Protein AF-A0A1X7SFM0-F1 (afdb_monomer_lite)

Sequence (127 aa):
MSLVAMGDGYEYNSKIKFWENVRGFKMSCMKDEVLLEPTVKLVDEYCLISTSDVIKKFDIATVKASDLDFKSSFTLTIKQNDTCYGLVGYFDIGFEVPSYRVYFSTSPQDTPTHWHQTIFFLNEPIQ

Organism: Amphimedon queenslandica (NCBI:txid400682)

Secondary structure (DSSP, 8-state):
-EEEEE--HHHHHHHTGGGG-BTTB--TTHHHHHHHS-EEEPPPGGGB-B--EE-----TTT--GGGGS--------B-S-S-EEEEEEE-EEEEEETTEEEEEE--TTS---TT-EEEEEEEEEE-

Foldseek 3Di:
DKKFFFQPPVVCCVQQVCCCQVPNDRNNVVNVVSLVDKDFDQDAPVRTFWDMWDFDDDDPVDDDPVPVPDDGDTDTGGDHPHKGFWMKDWDKDWDDDPPDIDIDILDSVGDHDPRHIIIRTDPDIHD

Structure (mmCIF, N/CA/C/O backbone):
data_AF-A0A1X7SFM0-F1
#
_entry.id   AF-A0A1X7SFM0-F1
#
loop_
_atom_site.group_PDB
_atom_site.id
_atom_site.type_symbol
_atom_site.label_atom_id
_atom_site.label_alt_id
_atom_site.label_comp_id
_atom_site.label_asym_id
_atom_site.label_entity_id
_atom_site.label_seq_id
_atom_site.pdbx_PDB_ins_code
_atom_site.Cartn_x
_atom_site.Cartn_y
_atom_site.Cartn_z
_atom_site.occupancy
_atom_site.B_iso_or_equiv
_atom_site.auth_seq_id
_atom_site.auth_comp_id
_atom_site.auth_asym_id
_atom_site.auth_atom_id
_atom_site.pdbx_PDB_model_num
ATOM 1 N N . MET A 1 1 ? 5.875 -2.525 -7.072 1.00 94.31 1 MET A N 1
ATOM 2 C CA . MET A 1 1 ? 4.718 -2.354 -6.171 1.00 94.31 1 MET A CA 1
ATOM 3 C C . MET A 1 1 ? 5.062 -2.958 -4.837 1.00 94.31 1 MET A C 1
ATOM 5 O O . MET A 1 1 ? 5.562 -4.082 -4.806 1.00 94.31 1 MET A O 1
ATOM 9 N N . SER A 1 2 ? 4.771 -2.218 -3.779 1.00 98.38 2 SER A N 1
ATOM 10 C CA . SER A 1 2 ? 5.174 -2.540 -2.417 1.00 98.38 2 SER A CA 1
ATOM 11 C C . SER A 1 2 ? 4.012 -2.282 -1.461 1.00 98.38 2 SER A C 1
ATOM 13 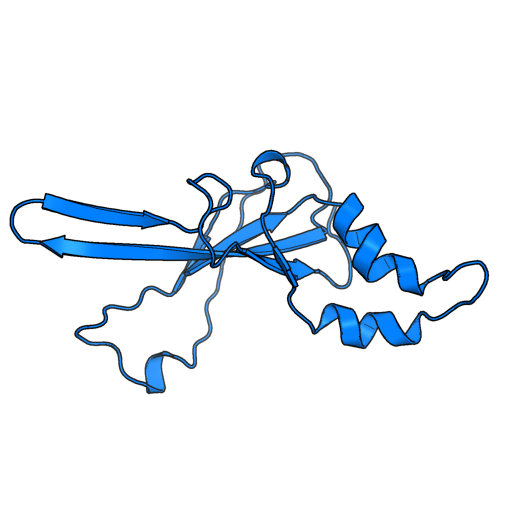O O . SER A 1 2 ? 3.182 -1.410 -1.726 1.00 98.38 2 SER A O 1
ATOM 15 N N . LEU A 1 3 ? 3.951 -3.051 -0.376 1.00 98.69 3 LEU A N 1
ATOM 16 C CA . LEU A 1 3 ? 2.989 -2.883 0.713 1.00 98.69 3 LEU A CA 1
ATOM 17 C C . LEU A 1 3 ? 3.719 -2.595 2.022 1.00 98.69 3 LEU A C 1
ATOM 19 O O 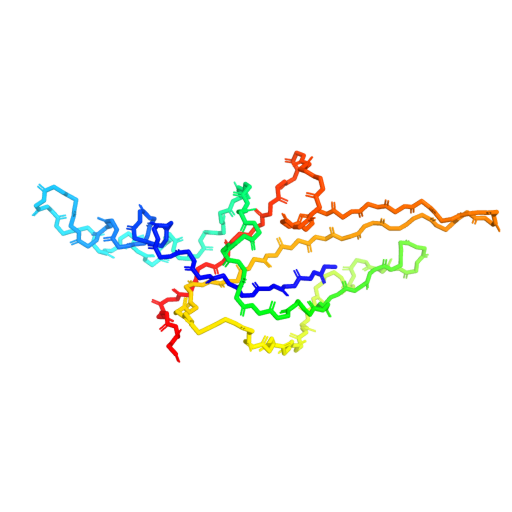. LEU A 1 3 ? 4.807 -3.118 2.249 1.00 98.69 3 LEU A O 1
ATOM 23 N N . VAL A 1 4 ? 3.098 -1.806 2.893 1.00 98.69 4 VAL A N 1
ATOM 24 C CA . VAL A 1 4 ? 3.545 -1.535 4.269 1.00 98.69 4 VAL A CA 1
ATOM 25 C C . VAL A 1 4 ? 2.326 -1.428 5.193 1.00 98.69 4 VAL A C 1
ATOM 27 O O . VAL A 1 4 ? 1.252 -1.038 4.742 1.00 98.69 4 VAL A O 1
ATOM 30 N N . ALA A 1 5 ? 2.454 -1.803 6.467 1.00 98.50 5 ALA A N 1
ATOM 31 C CA . ALA A 1 5 ? 1.364 -1.722 7.438 1.00 98.50 5 ALA A CA 1
ATOM 32 C C . ALA A 1 5 ? 1.239 -0.309 8.024 1.00 98.50 5 ALA A C 1
ATOM 34 O O . ALA A 1 5 ? 2.246 0.365 8.269 1.00 98.50 5 ALA A O 1
ATOM 35 N N . MET A 1 6 ? 0.001 0.109 8.289 1.00 98.06 6 MET A N 1
ATOM 36 C CA . MET A 1 6 ? -0.344 1.443 8.777 1.00 98.06 6 MET A CA 1
ATOM 37 C C . MET A 1 6 ? -1.077 1.387 10.123 1.00 98.06 6 MET A C 1
ATOM 39 O O . MET A 1 6 ? -2.033 0.627 10.289 1.00 98.06 6 MET A O 1
ATOM 43 N N . GLY A 1 7 ? -0.652 2.249 11.048 1.00 97.62 7 GLY A N 1
ATOM 44 C CA . GLY A 1 7 ? -1.201 2.433 12.395 1.00 97.62 7 GLY A CA 1
ATOM 45 C C . GLY A 1 7 ? -2.129 3.643 12.563 1.00 97.62 7 GLY A C 1
ATOM 46 O O . GLY A 1 7 ? -2.331 4.123 13.671 1.00 97.62 7 GLY A O 1
ATOM 47 N N . ASP A 1 8 ? -2.706 4.182 11.485 1.00 94.31 8 ASP A N 1
ATOM 48 C CA . ASP A 1 8 ? -3.527 5.400 11.553 1.00 94.31 8 ASP A CA 1
ATOM 49 C C . ASP A 1 8 ? -4.967 5.113 12.019 1.00 94.31 8 ASP A C 1
ATOM 51 O O . ASP A 1 8 ? -5.904 4.937 11.230 1.00 94.31 8 ASP A O 1
ATOM 55 N N . GLY A 1 9 ? -5.147 5.081 13.341 1.00 95.88 9 GLY A N 1
ATOM 56 C CA . GLY A 1 9 ? -6.460 4.916 13.961 1.00 95.88 9 GLY A CA 1
ATOM 57 C C . GLY A 1 9 ? -7.395 6.110 13.755 1.00 95.88 9 GLY A C 1
ATOM 58 O O . GLY A 1 9 ? -8.616 5.939 13.785 1.00 95.88 9 GLY A O 1
ATOM 59 N N . TYR A 1 10 ? -6.864 7.315 13.527 1.00 95.81 10 TYR A N 1
ATOM 60 C CA . TYR A 1 10 ? -7.688 8.491 13.250 1.00 95.81 10 TYR A CA 1
ATOM 61 C C . TYR A 1 10 ? -8.387 8.342 11.899 1.00 95.81 10 TYR A C 1
ATOM 63 O O . TYR A 1 10 ? -9.615 8.467 11.824 1.00 95.81 10 TYR A O 1
ATOM 71 N N . GLU A 1 11 ? -7.632 7.996 10.855 1.00 95.06 11 GLU A N 1
ATOM 72 C CA . GLU A 1 11 ? -8.188 7.781 9.522 1.00 95.06 11 GLU A CA 1
ATOM 73 C C . GLU A 1 11 ? -9.210 6.638 9.543 1.00 95.06 11 GLU A C 1
ATOM 75 O O . GLU A 1 11 ? -10.340 6.824 9.083 1.00 95.06 11 GLU A O 1
ATOM 80 N N . TYR A 1 12 ? -8.871 5.504 10.170 1.00 96.50 12 TYR A N 1
ATOM 81 C CA . TYR A 1 12 ? -9.792 4.373 10.314 1.00 96.50 12 TYR A CA 1
ATOM 82 C C . TYR A 1 12 ? -11.101 4.776 11.002 1.00 96.50 12 TYR A C 1
ATOM 84 O O . TYR A 1 12 ? -12.191 4.433 10.542 1.00 96.50 12 TYR A O 1
ATOM 92 N N . ASN A 1 13 ? -11.030 5.546 12.088 1.00 96.12 13 ASN A N 1
ATOM 93 C CA . ASN A 1 13 ? -12.229 5.992 12.790 1.00 96.12 13 ASN A CA 1
ATOM 94 C C . ASN A 1 13 ? -13.069 6.953 11.936 1.00 96.12 13 ASN A C 1
ATOM 96 O O . ASN A 1 13 ? -14.295 6.863 11.946 1.00 96.12 13 ASN A O 1
ATOM 100 N N . SER A 1 14 ? -12.425 7.840 11.175 1.00 94.81 14 SER A N 1
ATOM 101 C CA . SER A 1 14 ? -13.107 8.825 10.327 1.00 94.81 14 SER A CA 1
ATOM 102 C C . SER A 1 14 ? -13.768 8.223 9.080 1.00 94.81 14 SER A C 1
ATOM 104 O O . SER A 1 14 ? -14.771 8.755 8.608 1.00 94.81 14 SER A O 1
ATOM 106 N N . LYS A 1 15 ? -13.228 7.116 8.553 1.00 94.06 15 LYS A N 1
ATOM 107 C CA . LYS A 1 15 ? -13.706 6.465 7.323 1.00 94.06 15 LYS A CA 1
ATOM 108 C C . LYS A 1 15 ? -14.579 5.250 7.593 1.00 94.06 15 LYS A C 1
ATOM 110 O O . LYS A 1 15 ? -15.619 5.094 6.961 1.00 94.06 15 LYS A O 1
ATOM 115 N N . ILE A 1 16 ? -14.164 4.410 8.539 1.00 95.25 16 ILE A N 1
ATOM 116 C CA . ILE A 1 16 ? -14.781 3.111 8.805 1.00 95.25 16 ILE A CA 1
ATOM 117 C C . ILE A 1 16 ? -15.748 3.211 9.986 1.00 95.25 16 ILE A C 1
ATOM 119 O O . ILE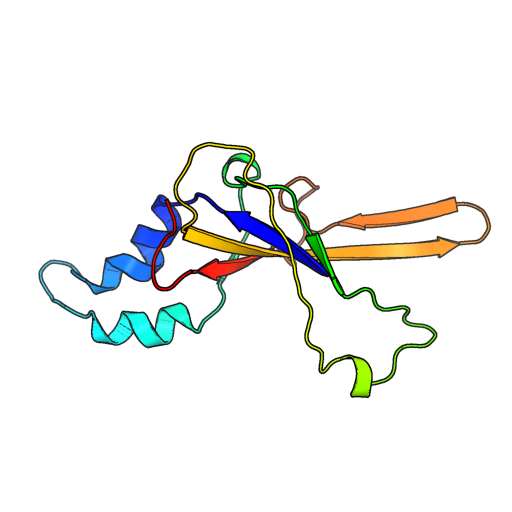 A 1 16 ? -16.947 2.987 9.815 1.00 95.25 16 ILE A O 1
ATOM 123 N N . LYS A 1 17 ? -15.273 3.602 11.181 1.00 95.44 17 LYS A N 1
ATOM 124 C CA . LYS A 1 17 ? -16.144 3.653 12.378 1.00 95.44 17 LYS A CA 1
ATOM 125 C C . LYS A 1 17 ? -17.173 4.779 12.353 1.00 95.44 17 LYS A C 1
ATOM 127 O O . LYS A 1 17 ? -18.176 4.694 13.053 1.00 95.44 17 LYS A O 1
ATOM 132 N N . PHE A 1 18 ? -16.967 5.808 11.535 1.00 96.06 18 PHE A N 1
ATOM 133 C CA . PHE A 1 18 ? -17.916 6.909 11.364 1.00 96.06 18 PHE A CA 1
ATOM 134 C C . PHE A 1 18 ? -19.351 6.417 11.112 1.00 96.06 18 PHE A C 1
ATOM 136 O O . PHE A 1 18 ? -20.304 6.944 11.686 1.00 96.06 18 PHE A O 1
ATOM 143 N N . TRP A 1 19 ? -19.505 5.351 10.325 1.00 96.69 19 TRP A N 1
ATOM 144 C CA . TRP A 1 19 ? -20.804 4.785 9.963 1.00 96.69 19 TRP A CA 1
ATOM 145 C C . TRP A 1 19 ? -21.507 4.035 11.101 1.00 96.69 19 TRP A C 1
ATOM 147 O O . TRP A 1 19 ? -22.715 3.803 11.033 1.00 96.69 19 TRP A O 1
ATOM 157 N N . GLU A 1 20 ? -20.803 3.689 12.180 1.00 95.69 20 GLU A N 1
ATOM 158 C CA . GLU A 1 20 ? -21.416 3.071 13.362 1.00 95.69 20 GLU A CA 1
ATOM 159 C C . GLU A 1 20 ? -22.361 4.045 14.075 1.00 95.69 20 GLU A C 1
ATOM 161 O O . GLU A 1 20 ? -23.379 3.623 14.633 1.00 95.69 20 GLU A O 1
ATOM 166 N N . ASN A 1 21 ? -22.056 5.346 14.024 1.00 95.94 21 ASN A N 1
ATOM 167 C CA . ASN A 1 21 ? -22.859 6.390 14.642 1.00 95.94 21 ASN A CA 1
ATOM 168 C C . ASN A 1 21 ? -22.683 7.743 13.932 1.00 95.94 21 ASN A C 1
ATOM 170 O O . ASN A 1 21 ? -21.844 8.571 14.294 1.00 95.94 21 ASN A O 1
ATOM 174 N N . VAL A 1 22 ? -23.560 8.009 12.970 1.00 96.75 22 VAL A N 1
ATOM 175 C CA . VAL A 1 22 ? -23.640 9.288 12.270 1.00 96.75 22 VAL A CA 1
ATOM 176 C C . VAL A 1 22 ? -24.595 10.197 13.038 1.00 96.75 22 VAL A C 1
ATOM 178 O O . VAL A 1 22 ? -25.795 10.216 12.782 1.00 96.75 22 VAL A O 1
ATOM 181 N N . ARG A 1 23 ? -24.076 10.954 14.012 1.00 93.25 23 ARG A N 1
ATOM 182 C CA . ARG A 1 23 ? -24.852 11.943 14.801 1.00 93.25 23 ARG A CA 1
ATOM 183 C C . ARG A 1 23 ? -26.102 11.363 15.494 1.00 93.25 23 ARG A C 1
ATOM 185 O O . ARG A 1 23 ? -27.135 12.021 15.566 1.00 93.25 23 ARG A O 1
ATOM 192 N N . GLY A 1 24 ? -26.013 10.139 16.001 1.00 96.19 24 GLY A N 1
ATOM 193 C CA . GLY A 1 24 ? -27.100 9.401 16.653 1.00 96.19 24 GLY A CA 1
ATOM 194 C C . GLY A 1 24 ? -27.768 8.352 15.759 1.00 96.19 24 GLY A C 1
ATOM 195 O O . GLY A 1 24 ? -28.526 7.527 16.265 1.00 96.19 24 GLY A O 1
ATOM 196 N N . PHE A 1 25 ? -27.473 8.339 14.456 1.00 96.94 25 PHE A N 1
ATOM 197 C CA . PHE A 1 25 ? -28.030 7.377 13.508 1.00 96.94 25 PHE A CA 1
ATOM 198 C C . PHE A 1 25 ? -27.039 6.249 13.217 1.00 96.94 25 PHE A C 1
ATOM 200 O O . PHE A 1 25 ? -25.922 6.485 12.759 1.00 96.94 25 PHE A O 1
ATOM 207 N N . LYS A 1 26 ? -27.460 5.002 13.445 1.00 97.31 26 LYS A N 1
ATOM 208 C CA . LYS A 1 26 ? -26.670 3.816 13.099 1.00 97.31 26 LYS A CA 1
ATOM 209 C C . LYS A 1 26 ? -26.767 3.556 11.593 1.00 97.31 26 LYS A C 1
ATOM 211 O O . LYS A 1 26 ? -27.821 3.150 11.114 1.00 97.31 26 LYS A O 1
ATOM 216 N N . MET A 1 27 ? -25.669 3.754 10.867 1.00 97.31 27 MET A N 1
ATOM 217 C CA . MET A 1 27 ? -25.559 3.540 9.415 1.00 97.31 27 MET A CA 1
ATOM 218 C C . MET A 1 27 ? -24.536 2.444 9.083 1.00 97.31 27 MET A C 1
ATOM 220 O O . MET A 1 27 ? -23.882 2.478 8.047 1.00 97.31 27 MET A O 1
ATOM 224 N N . SER A 1 28 ? -24.383 1.456 9.970 1.00 95.00 28 SER A N 1
ATOM 225 C CA . SER A 1 28 ? -23.311 0.456 9.894 1.00 95.00 28 SER A CA 1
ATOM 226 C C . SER A 1 28 ? -23.325 -0.390 8.617 1.00 95.00 28 SER A C 1
ATOM 228 O O . SER A 1 28 ? -22.298 -0.957 8.274 1.00 95.00 28 SER A O 1
ATOM 230 N N . CYS A 1 29 ? -24.450 -0.453 7.896 1.00 94.88 29 CYS A N 1
ATOM 231 C CA . CYS A 1 29 ? -24.530 -1.099 6.583 1.00 94.88 29 CYS A CA 1
ATOM 232 C C . CYS A 1 29 ? -23.618 -0.459 5.522 1.00 94.88 29 CYS A C 1
ATOM 234 O O . CYS A 1 29 ? -23.275 -1.121 4.554 1.00 94.88 29 CYS A O 1
ATOM 236 N N . MET A 1 30 ? -23.199 0.796 5.704 1.00 95.38 30 MET A N 1
ATOM 237 C CA . MET A 1 30 ? -22.270 1.470 4.791 1.00 95.38 30 MET A CA 1
ATOM 238 C C . MET A 1 30 ? -20.821 0.993 4.958 1.00 95.38 30 MET A C 1
ATOM 240 O O . MET A 1 30 ? -20.003 1.205 4.069 1.00 95.38 30 MET A O 1
ATOM 244 N N . LYS A 1 31 ? -20.485 0.367 6.096 1.00 93.69 31 LYS A N 1
ATOM 245 C CA . LYS A 1 31 ? -19.110 -0.030 6.426 1.00 93.69 31 LYS A CA 1
ATOM 246 C C . LY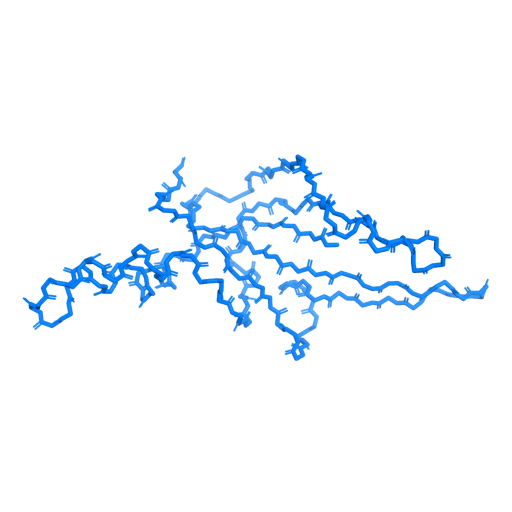S A 1 31 ? -18.554 -1.042 5.422 1.00 93.69 31 LYS A C 1
ATOM 248 O O . LYS A 1 31 ? -17.401 -0.911 5.026 1.00 93.69 31 LYS A O 1
ATOM 253 N N . ASP A 1 32 ? -19.371 -2.013 5.019 1.00 92.19 32 ASP A N 1
ATOM 254 C CA . ASP A 1 32 ? -18.939 -3.107 4.147 1.00 92.19 32 ASP A CA 1
ATOM 255 C C . ASP A 1 32 ? -18.537 -2.589 2.760 1.00 92.19 32 ASP A C 1
ATOM 257 O O . ASP A 1 32 ? -17.477 -2.950 2.260 1.00 92.19 32 ASP A O 1
ATOM 261 N N . GLU A 1 33 ? -19.316 -1.667 2.189 1.00 93.19 33 GLU A N 1
ATOM 262 C CA . GLU A 1 33 ? -18.993 -1.028 0.905 1.00 93.19 33 GLU A CA 1
ATOM 263 C C . GLU A 1 33 ? -17.741 -0.145 1.015 1.00 93.19 33 GLU A C 1
ATOM 265 O O . GLU A 1 33 ? -16.835 -0.232 0.191 1.00 93.19 33 GLU A O 1
ATOM 270 N N . VAL A 1 34 ? -17.630 0.657 2.081 1.00 93.69 34 VAL A N 1
ATOM 271 C CA . VAL A 1 34 ? -16.480 1.560 2.274 1.00 93.69 34 VAL A CA 1
ATOM 272 C C . VAL A 1 34 ? -15.175 0.794 2.516 1.00 93.69 34 VAL A C 1
ATOM 274 O O . VAL A 1 34 ? -14.114 1.258 2.112 1.00 93.69 34 VAL A O 1
ATOM 277 N N . LEU A 1 35 ? -15.224 -0.383 3.147 1.00 94.12 35 LEU A N 1
ATOM 278 C CA . LEU A 1 35 ? -14.046 -1.240 3.329 1.00 94.12 35 LEU A CA 1
ATOM 279 C C . LEU A 1 35 ? -13.499 -1.793 2.007 1.00 94.12 35 LEU A C 1
ATOM 281 O O . LEU A 1 35 ? -12.299 -2.052 1.909 1.00 94.12 35 LEU A O 1
ATOM 285 N N . LEU A 1 36 ? -14.360 -1.989 1.007 1.00 93.56 36 LEU A N 1
ATOM 286 C CA . LEU A 1 36 ? -13.961 -2.479 -0.314 1.00 93.56 36 LEU A CA 1
ATOM 287 C C . LEU A 1 36 ? -13.334 -1.380 -1.179 1.00 93.56 36 LEU A C 1
ATOM 289 O O . LEU A 1 36 ? -12.620 -1.691 -2.134 1.00 93.56 36 LEU A O 1
ATOM 293 N N . GLU A 1 37 ? -13.573 -0.111 -0.847 1.00 94.94 37 GLU A N 1
ATOM 294 C CA . GLU A 1 37 ? -13.054 1.038 -1.581 1.00 94.94 37 GLU A CA 1
ATOM 295 C C . GLU A 1 37 ? -11.675 1.480 -1.051 1.00 94.94 37 GLU A C 1
ATOM 297 O O . GLU A 1 37 ? -11.562 2.042 0.044 1.00 94.94 37 GLU A O 1
ATOM 302 N N . PRO A 1 38 ? -10.589 1.289 -1.822 1.00 96.31 38 PRO A N 1
ATOM 303 C CA . PRO A 1 38 ? -9.283 1.787 -1.425 1.00 96.31 38 PRO A CA 1
ATOM 304 C C . PRO A 1 38 ? -9.226 3.320 -1.480 1.00 96.31 38 PRO A C 1
ATOM 306 O O . PRO A 1 38 ? -9.706 3.952 -2.421 1.00 96.31 38 PRO A O 1
ATOM 309 N N . THR A 1 39 ? -8.585 3.938 -0.487 1.00 96.75 39 THR A N 1
ATOM 310 C CA . THR A 1 39 ? -8.477 5.404 -0.385 1.00 96.75 39 THR A CA 1
ATOM 311 C C . THR A 1 39 ? -7.139 5.901 -0.925 1.00 96.75 39 THR A C 1
ATOM 313 O O . THR A 1 39 ? -6.092 5.452 -0.472 1.00 96.75 39 THR A O 1
ATOM 316 N N . VAL A 1 40 ? -7.150 6.877 -1.840 1.00 97.94 40 VAL A N 1
ATOM 317 C CA . VAL A 1 40 ? -5.925 7.515 -2.357 1.00 97.94 40 VAL A CA 1
ATOM 318 C C . VAL A 1 40 ? -5.667 8.839 -1.636 1.00 97.94 40 VAL A C 1
ATOM 320 O O . VAL A 1 40 ? -6.418 9.801 -1.807 1.00 97.94 40 VAL A O 1
ATOM 323 N N . LYS A 1 41 ? -4.604 8.910 -0.829 1.00 97.00 41 LYS A N 1
ATOM 324 C CA . LYS A 1 41 ? -4.198 10.124 -0.092 1.00 97.00 41 LYS A CA 1
ATOM 325 C C . LYS A 1 41 ? -2.718 10.092 0.263 1.00 97.00 41 LYS A C 1
ATOM 327 O O . LYS A 1 41 ? -2.100 9.030 0.239 1.00 97.00 41 LYS A O 1
ATOM 332 N N . LEU A 1 42 ? -2.165 11.257 0.601 1.00 97.94 42 LEU A N 1
ATOM 333 C CA . LEU A 1 42 ? -0.858 11.319 1.247 1.00 97.94 42 LEU A CA 1
ATOM 334 C C . LEU A 1 42 ? -0.952 10.646 2.615 1.00 97.94 42 LEU A C 1
ATOM 336 O O . LEU A 1 42 ? -1.823 10.985 3.422 1.00 97.94 42 LEU A O 1
ATOM 340 N N . VAL A 1 43 ? -0.068 9.685 2.840 1.00 98.12 43 VAL A N 1
ATOM 341 C CA . VAL A 1 43 ? 0.117 9.006 4.118 1.00 98.12 43 VAL A CA 1
ATOM 342 C C . VAL A 1 43 ? 1.329 9.621 4.802 1.00 98.12 43 VAL A C 1
ATOM 344 O O . VAL A 1 43 ? 2.362 9.816 4.167 1.00 98.12 43 VAL A O 1
ATOM 347 N N . ASP A 1 44 ? 1.193 9.938 6.084 1.00 97.44 44 ASP A N 1
ATOM 348 C CA . ASP A 1 44 ? 2.316 10.386 6.902 1.00 97.44 44 ASP A CA 1
ATOM 349 C C . ASP A 1 44 ? 3.253 9.196 7.174 1.00 97.44 44 ASP A C 1
ATOM 351 O O . ASP A 1 44 ? 2.799 8.112 7.554 1.00 97.44 44 ASP A O 1
ATOM 355 N N . GLU A 1 45 ? 4.560 9.377 6.982 1.00 97.06 45 GLU A N 1
ATOM 356 C CA . GLU A 1 45 ? 5.556 8.341 7.259 1.00 97.06 45 GLU A CA 1
ATOM 357 C C . GLU A 1 45 ? 5.528 7.861 8.718 1.00 97.06 45 GLU A C 1
ATOM 359 O O . GLU A 1 45 ? 5.825 6.693 8.983 1.00 97.06 45 GLU A O 1
ATOM 364 N N . TYR A 1 46 ? 5.105 8.714 9.658 1.00 96.62 46 TYR A N 1
ATOM 365 C CA . TYR A 1 46 ? 4.978 8.353 11.071 1.00 96.62 46 TYR A CA 1
ATOM 366 C C . TYR A 1 46 ? 3.833 7.374 11.342 1.00 96.62 46 TYR A C 1
ATOM 368 O O . TYR A 1 46 ? 3.845 6.694 12.367 1.00 96.62 46 TYR A O 1
ATOM 376 N N . CYS A 1 47 ? 2.876 7.240 10.421 1.00 97.00 47 CYS A N 1
ATOM 377 C CA . CYS A 1 47 ? 1.806 6.251 10.519 1.00 97.00 47 CYS A CA 1
ATOM 378 C C . CYS A 1 47 ? 2.249 4.842 10.092 1.00 97.00 47 CYS A C 1
ATOM 380 O O . CYS A 1 47 ? 1.458 3.904 10.198 1.00 97.00 47 CYS A O 1
ATOM 382 N N . LEU A 1 48 ? 3.473 4.662 9.581 1.00 98.12 48 LEU A N 1
ATOM 383 C CA . LEU A 1 48 ? 3.965 3.364 9.117 1.00 98.12 48 LEU A CA 1
ATOM 384 C C . LEU A 1 48 ? 4.559 2.542 10.259 1.00 98.12 48 LEU A C 1
ATOM 386 O O . LEU A 1 48 ? 5.546 2.929 10.886 1.00 98.12 48 LEU A O 1
ATOM 390 N N . ILE A 1 49 ? 4.014 1.349 10.485 1.00 98.31 49 ILE A N 1
ATOM 391 C CA . ILE A 1 49 ? 4.349 0.540 11.667 1.00 98.31 49 ILE A CA 1
ATOM 392 C C . ILE A 1 49 ? 5.185 -0.702 11.349 1.00 98.31 49 ILE A C 1
ATOM 394 O O . ILE A 1 49 ? 5.575 -1.416 12.270 1.00 98.31 49 ILE A O 1
ATOM 398 N N . SER A 1 50 ? 5.501 -0.976 10.078 1.00 98.50 50 SER A N 1
ATOM 399 C CA . SER A 1 50 ? 6.238 -2.181 9.661 1.00 98.50 50 SER A CA 1
ATOM 400 C C . SER A 1 50 ? 7.383 -1.916 8.676 1.00 98.50 50 SER A C 1
ATOM 402 O O . SER A 1 50 ? 7.591 -0.804 8.193 1.00 98.50 50 SER A O 1
ATOM 404 N N . THR A 1 51 ? 8.154 -2.958 8.346 1.00 98.06 51 THR A N 1
ATOM 405 C CA . THR A 1 51 ? 8.893 -3.013 7.071 1.00 98.06 51 THR A CA 1
ATOM 406 C C . THR A 1 51 ? 7.920 -2.994 5.893 1.00 98.06 51 THR A C 1
ATOM 408 O O . THR A 1 51 ? 6.778 -3.434 6.037 1.00 98.06 51 THR A O 1
ATOM 411 N N . SER A 1 52 ? 8.378 -2.540 4.727 1.00 98.19 52 SER A N 1
ATOM 412 C CA . SER A 1 52 ? 7.679 -2.784 3.469 1.00 98.19 52 SER A CA 1
ATOM 413 C C . SER A 1 52 ? 8.111 -4.110 2.840 1.00 98.19 52 SER A C 1
ATOM 415 O O . SER A 1 52 ? 9.199 -4.614 3.127 1.00 98.19 52 SER A O 1
ATOM 417 N N . ASP A 1 53 ? 7.257 -4.661 1.981 1.00 98.62 53 ASP A N 1
ATOM 418 C CA . ASP A 1 53 ? 7.560 -5.838 1.168 1.00 98.62 53 ASP A CA 1
ATOM 419 C C . ASP A 1 53 ? 7.116 -5.632 -0.285 1.00 98.62 53 ASP A C 1
ATOM 421 O O . ASP A 1 53 ? 6.099 -4.987 -0.559 1.00 98.62 53 ASP A O 1
ATOM 425 N N . VAL A 1 54 ? 7.895 -6.160 -1.229 1.00 98.38 54 VAL A N 1
ATOM 426 C CA . VAL A 1 54 ? 7.675 -5.969 -2.666 1.00 98.38 54 VAL A CA 1
ATOM 427 C C . VAL A 1 54 ? 6.801 -7.094 -3.199 1.00 98.38 54 VAL A C 1
ATOM 429 O O . VAL A 1 54 ? 7.255 -8.221 -3.367 1.00 98.38 54 VAL A O 1
ATOM 432 N N . ILE A 1 55 ? 5.565 -6.765 -3.564 1.00 98.25 55 ILE A N 1
ATOM 433 C CA . ILE A 1 55 ? 4.586 -7.749 -4.047 1.00 98.25 55 ILE A CA 1
ATOM 434 C C . ILE A 1 55 ? 4.660 -8.003 -5.551 1.00 98.25 55 ILE A C 1
ATOM 436 O O . ILE A 1 55 ? 4.184 -9.023 -6.043 1.00 98.25 55 ILE A O 1
ATOM 440 N N . LYS A 1 56 ? 5.224 -7.066 -6.320 1.00 97.69 56 LYS A N 1
ATOM 441 C CA . LYS A 1 56 ? 5.367 -7.231 -7.769 1.00 97.69 56 LYS A CA 1
ATOM 442 C C . LYS A 1 56 ? 6.413 -6.292 -8.344 1.00 97.69 56 LYS A C 1
ATOM 444 O O . LYS A 1 56 ? 6.427 -5.094 -8.041 1.00 97.69 56 LYS A O 1
ATOM 449 N N . LYS A 1 57 ? 7.248 -6.840 -9.224 1.00 96.75 57 LYS A N 1
ATOM 450 C CA . LYS A 1 57 ? 8.159 -6.100 -10.100 1.00 96.75 57 LYS A CA 1
ATOM 451 C C . LYS A 1 57 ? 7.761 -6.378 -11.543 1.00 96.75 57 LYS A C 1
ATOM 453 O O . LYS A 1 57 ? 7.477 -7.525 -11.884 1.00 96.75 57 LYS A O 1
ATOM 458 N N . PHE A 1 58 ? 7.740 -5.333 -12.356 1.00 96.25 58 PHE A N 1
ATOM 459 C CA . PHE A 1 58 ? 7.468 -5.428 -13.781 1.00 96.25 58 PHE A CA 1
ATOM 460 C C . PHE A 1 58 ? 8.669 -4.887 -14.538 1.00 96.25 58 PHE A C 1
ATOM 462 O O . PHE A 1 58 ? 9.063 -3.742 -14.329 1.00 96.25 58 PHE A O 1
ATOM 469 N N . ASP A 1 59 ? 9.231 -5.716 -15.407 1.00 95.12 59 ASP A N 1
ATOM 470 C CA . ASP A 1 59 ? 10.143 -5.256 -16.442 1.00 95.12 59 ASP A CA 1
ATOM 471 C C . ASP A 1 59 ? 9.308 -4.924 -17.681 1.00 95.12 59 ASP A C 1
ATOM 473 O O . ASP A 1 59 ? 8.725 -5.808 -18.309 1.00 95.12 59 ASP A O 1
ATOM 477 N N . ILE A 1 60 ? 9.226 -3.635 -18.010 1.00 94.25 60 ILE A N 1
ATOM 478 C CA . ILE A 1 60 ? 8.389 -3.132 -19.104 1.00 94.25 60 ILE A CA 1
ATOM 479 C C . ILE A 1 60 ? 8.825 -3.714 -20.460 1.00 94.25 60 ILE A C 1
ATOM 481 O O . ILE A 1 60 ? 7.994 -3.835 -21.357 1.00 94.25 60 ILE A O 1
ATOM 485 N N . ALA A 1 61 ? 10.089 -4.124 -20.616 1.00 93.81 61 ALA A N 1
ATOM 486 C CA . ALA A 1 61 ? 10.575 -4.710 -21.864 1.00 93.81 61 ALA A CA 1
ATOM 487 C C . ALA A 1 61 ? 10.051 -6.135 -22.109 1.00 93.81 61 ALA A C 1
ATOM 489 O O . ALA A 1 61 ? 10.006 -6.583 -23.255 1.00 93.81 61 ALA A O 1
ATOM 490 N N . THR A 1 62 ? 9.673 -6.857 -21.050 1.00 96.25 62 THR A N 1
ATOM 491 C CA . THR A 1 62 ? 9.362 -8.294 -21.122 1.00 96.25 62 THR A CA 1
ATOM 492 C C . THR A 1 62 ? 7.977 -8.666 -20.593 1.00 96.25 62 THR A C 1
ATOM 494 O O . THR A 1 62 ? 7.477 -9.746 -20.920 1.00 96.25 62 THR A O 1
ATOM 497 N N . VAL A 1 63 ? 7.338 -7.787 -19.814 1.00 97.50 63 VAL A N 1
ATOM 498 C CA . VAL A 1 63 ? 6.019 -8.017 -19.213 1.00 97.50 63 VAL A CA 1
ATOM 499 C C . VAL A 1 63 ? 4.933 -8.205 -20.272 1.00 97.50 63 VAL A C 1
ATOM 501 O O . VAL A 1 63 ? 4.853 -7.483 -21.267 1.00 97.50 63 VAL A O 1
ATOM 504 N N . LYS A 1 64 ? 4.045 -9.167 -20.031 1.00 97.81 64 LYS A N 1
ATOM 505 C CA . LYS A 1 64 ? 2.852 -9.421 -20.841 1.00 97.81 64 LYS A CA 1
ATOM 506 C C . LYS A 1 64 ? 1.601 -8.977 -20.098 1.00 97.81 64 LYS A C 1
ATOM 508 O O . LYS A 1 64 ? 1.567 -8.944 -18.872 1.00 97.81 64 LYS A O 1
ATOM 513 N N . ALA A 1 65 ? 0.523 -8.733 -20.841 1.00 97.12 65 ALA A N 1
ATOM 514 C CA . ALA A 1 65 ? -0.780 -8.418 -20.250 1.00 97.12 65 ALA A CA 1
ATOM 515 C C . ALA A 1 65 ? -1.260 -9.506 -19.268 1.00 97.12 65 ALA A C 1
ATOM 517 O O . ALA A 1 65 ? -1.845 -9.187 -18.239 1.00 97.12 65 ALA A O 1
ATOM 518 N N . SER A 1 66 ? -0.947 -10.778 -19.542 1.00 96.94 66 SER A N 1
ATOM 519 C CA . SER A 1 66 ? -1.253 -11.899 -18.645 1.00 96.94 66 SER A CA 1
ATOM 520 C C . SER A 1 66 ? -0.529 -11.831 -17.301 1.00 96.94 66 SER A C 1
ATOM 522 O O . SER A 1 66 ? -1.000 -12.420 -16.339 1.00 96.94 66 SER A O 1
ATOM 524 N N . ASP A 1 67 ? 0.602 -11.126 -17.215 1.00 96.50 67 ASP A N 1
ATOM 525 C CA . ASP A 1 67 ? 1.397 -11.037 -15.985 1.00 96.50 67 ASP A CA 1
ATOM 526 C C . ASP A 1 67 ? 0.854 -9.980 -15.009 1.00 96.50 67 ASP A C 1
ATOM 528 O O . ASP A 1 67 ? 1.325 -9.907 -13.864 1.00 96.50 67 ASP A O 1
ATOM 532 N N . LEU A 1 68 ? -0.093 -9.150 -15.477 1.00 96.56 68 LEU A N 1
ATOM 533 C CA . LEU A 1 68 ? -0.765 -8.092 -14.717 1.00 96.56 68 LEU A CA 1
ATOM 534 C C . LEU A 1 68 ? -1.883 -8.636 -13.816 1.00 96.56 68 LEU A C 1
ATOM 536 O O . LEU A 1 68 ? -2.224 -7.983 -12.834 1.00 96.56 68 LEU A O 1
ATOM 540 N N . ASP A 1 69 ? -2.412 -9.825 -14.116 1.00 97.44 69 ASP A N 1
ATOM 541 C CA . ASP A 1 69 ? -3.257 -10.595 -13.202 1.00 97.44 69 ASP A CA 1
ATOM 542 C C . ASP A 1 69 ? -2.355 -11.532 -12.390 1.00 97.44 69 ASP A C 1
ATOM 544 O O . ASP A 1 69 ? -1.784 -12.494 -12.910 1.00 97.44 69 ASP A O 1
ATOM 548 N N . PHE A 1 70 ? -2.130 -11.199 -11.121 1.00 97.25 70 PHE A N 1
ATOM 549 C CA . PHE A 1 70 ? -1.156 -11.900 -10.295 1.00 97.25 70 PHE A CA 1
ATOM 550 C C . PHE A 1 70 ? -1.628 -12.088 -8.859 1.00 97.25 70 PHE A C 1
ATOM 552 O O . PHE A 1 70 ? -2.478 -11.375 -8.332 1.00 97.25 70 PHE A O 1
ATOM 559 N N . LYS A 1 71 ? -0.982 -13.048 -8.198 1.00 97.75 71 LYS A N 1
ATOM 560 C CA . LYS A 1 71 ? -1.041 -13.248 -6.753 1.00 97.75 71 LYS A CA 1
ATOM 561 C C . LYS A 1 71 ? 0.377 -13.188 -6.208 1.00 97.75 71 LYS A C 1
ATOM 563 O O . LYS A 1 71 ? 1.303 -13.674 -6.855 1.00 97.75 71 LYS A O 1
ATOM 568 N N . SER A 1 72 ? 0.537 -12.607 -5.027 1.00 97.75 72 SER A N 1
ATOM 569 C CA . SER A 1 72 ? 1.810 -12.590 -4.313 1.00 97.75 72 SER A CA 1
ATOM 570 C C . SER A 1 72 ? 1.573 -12.841 -2.838 1.00 97.75 72 SER A C 1
ATOM 572 O O . SER A 1 72 ? 0.639 -12.296 -2.252 1.00 97.75 72 SER A O 1
ATOM 574 N N . SER A 1 73 ? 2.445 -13.638 -2.237 1.00 97.88 73 SER A N 1
ATOM 575 C CA . SER A 1 73 ? 2.626 -13.631 -0.789 1.00 97.88 73 SER A CA 1
ATOM 576 C C . SER A 1 73 ? 3.437 -12.397 -0.397 1.00 97.88 73 SER A C 1
ATOM 578 O O . SER A 1 73 ? 4.203 -11.878 -1.210 1.00 97.88 73 SER A O 1
ATOM 580 N N . PHE A 1 74 ? 3.258 -11.930 0.833 1.00 98.19 74 PHE A N 1
ATOM 581 C CA . PHE A 1 74 ? 4.037 -10.839 1.407 1.00 98.19 74 PHE A CA 1
ATOM 582 C C . PHE A 1 74 ? 4.192 -11.048 2.915 1.00 98.19 74 PHE A C 1
ATOM 584 O O . PHE A 1 74 ? 3.349 -11.693 3.541 1.00 98.19 74 PHE A O 1
ATOM 591 N N . THR A 1 75 ? 5.269 -10.518 3.491 1.00 98.06 75 THR A N 1
ATOM 592 C CA . THR A 1 75 ? 5.561 -10.560 4.929 1.00 98.06 75 THR A CA 1
ATOM 593 C C . THR A 1 75 ? 5.942 -9.171 5.420 1.00 98.06 75 THR A C 1
ATOM 595 O O . THR A 1 75 ? 6.913 -8.586 4.949 1.00 98.06 75 THR A O 1
ATOM 598 N N . LEU A 1 76 ? 5.213 -8.654 6.408 1.00 98.19 76 LEU A N 1
ATOM 599 C CA . LEU A 1 76 ? 5.489 -7.354 7.017 1.00 98.19 76 LEU A CA 1
ATOM 600 C C . LEU A 1 76 ? 5.954 -7.554 8.459 1.00 98.19 76 LEU A C 1
ATOM 602 O O . LEU A 1 76 ? 5.224 -8.105 9.280 1.00 98.19 76 LEU A O 1
ATOM 606 N N . THR A 1 77 ? 7.159 -7.090 8.779 1.00 98.00 77 THR A N 1
ATOM 607 C CA . THR A 1 77 ? 7.702 -7.155 10.139 1.00 98.00 77 THR A CA 1
ATOM 608 C C . THR A 1 77 ? 7.344 -5.879 10.883 1.00 98.00 77 THR A C 1
ATOM 610 O O . THR A 1 77 ? 7.791 -4.799 10.493 1.00 98.00 77 THR A O 1
ATOM 613 N N . ILE A 1 78 ? 6.557 -5.995 11.953 1.00 97.69 78 ILE A N 1
ATOM 614 C CA . ILE A 1 78 ? 6.168 -4.863 12.801 1.00 97.69 78 ILE A CA 1
ATOM 615 C C . ILE A 1 78 ? 7.403 -4.278 13.500 1.00 97.69 78 ILE A C 1
ATOM 617 O O . ILE A 1 78 ? 8.202 -4.997 14.098 1.00 97.69 78 ILE A O 1
ATOM 621 N N . LYS A 1 79 ? 7.565 -2.959 13.388 1.00 96.69 79 LYS A N 1
ATOM 622 C CA . LYS A 1 79 ? 8.659 -2.163 13.962 1.00 96.69 79 LYS A CA 1
ATOM 623 C C . LYS A 1 79 ? 8.202 -1.277 15.116 1.00 96.69 79 LYS A C 1
ATOM 625 O O . LYS A 1 79 ? 9.030 -0.884 15.932 1.00 96.69 79 LYS A O 1
ATOM 630 N N . GLN A 1 80 ? 6.917 -0.938 15.156 1.00 94.19 80 GLN A N 1
ATOM 631 C CA . GLN A 1 80 ? 6.324 -0.064 16.162 1.00 94.19 80 GLN A CA 1
ATOM 632 C C . GLN A 1 80 ? 5.164 -0.797 16.832 1.00 94.19 80 GLN A C 1
ATOM 634 O O . GLN A 1 80 ? 4.371 -1.438 16.151 1.00 94.19 80 GLN A O 1
ATOM 639 N N . ASN A 1 81 ? 5.090 -0.731 18.161 1.00 94.69 81 ASN A N 1
ATOM 640 C CA . ASN A 1 81 ? 4.002 -1.346 18.915 1.00 94.69 81 ASN A CA 1
ATOM 641 C C . ASN A 1 81 ? 2.741 -0.479 18.796 1.00 94.69 81 ASN A C 1
ATOM 643 O O . ASN A 1 81 ? 2.584 0.479 19.553 1.00 94.69 81 ASN A O 1
ATOM 647 N N . ASP A 1 82 ? 1.889 -0.801 17.830 1.00 96.00 82 ASP A N 1
ATOM 648 C CA . ASP A 1 82 ? 0.639 -0.102 17.543 1.00 96.00 82 ASP A CA 1
ATOM 649 C C . ASP A 1 82 ? -0.360 -1.063 16.877 1.00 96.00 82 ASP A C 1
ATOM 651 O O . ASP A 1 82 ? 0.010 -2.138 16.404 1.00 96.00 82 ASP A O 1
ATOM 655 N N . THR A 1 83 ? -1.628 -0.668 16.815 1.00 97.75 83 THR A N 1
ATOM 656 C CA . THR A 1 83 ? -2.674 -1.413 16.111 1.00 97.75 83 THR A CA 1
ATOM 657 C C . THR A 1 83 ? -2.535 -1.225 14.602 1.00 97.75 83 THR A C 1
ATOM 659 O O . THR A 1 83 ? -2.533 -0.105 14.103 1.00 97.75 83 THR A O 1
ATOM 662 N N . CYS A 1 84 ? -2.491 -2.317 13.846 1.00 98.19 84 CYS A N 1
ATOM 663 C CA . CYS A 1 84 ? -2.550 -2.293 12.390 1.00 98.19 84 CYS A CA 1
ATOM 664 C C . CYS A 1 84 ? -3.996 -2.093 11.925 1.00 98.19 84 CYS A C 1
ATOM 666 O O . CYS A 1 84 ? -4.835 -2.983 12.075 1.00 98.19 84 CYS A O 1
ATOM 668 N N . TYR A 1 85 ? -4.285 -0.937 11.332 1.00 98.12 85 TYR A N 1
ATOM 669 C CA . TYR A 1 85 ? -5.614 -0.600 10.810 1.00 98.12 85 TYR A CA 1
ATOM 670 C C . TYR A 1 85 ? -5.761 -0.868 9.309 1.00 98.12 85 TYR A C 1
ATOM 672 O O . TYR A 1 85 ? -6.878 -0.887 8.789 1.00 98.12 85 TYR A O 1
ATOM 680 N N . GLY A 1 86 ? -4.653 -1.042 8.592 1.00 97.88 86 GLY A N 1
ATOM 681 C CA . GLY A 1 86 ? -4.663 -1.142 7.140 1.00 97.88 86 GLY A CA 1
ATOM 682 C C . GLY A 1 86 ? -3.288 -1.382 6.534 1.00 97.88 86 GLY A C 1
ATOM 683 O O . GLY A 1 86 ? -2.260 -1.351 7.212 1.00 97.88 86 GLY A O 1
ATOM 684 N N . LEU A 1 87 ? -3.290 -1.587 5.224 1.00 98.38 87 LEU A N 1
ATOM 685 C CA . LEU A 1 87 ? -2.106 -1.668 4.381 1.00 98.38 87 LEU A CA 1
ATOM 686 C C . LEU A 1 87 ? -2.029 -0.431 3.489 1.00 98.38 87 LEU A C 1
ATOM 688 O O . LEU A 1 87 ? -3.046 0.073 3.021 1.00 98.38 87 LEU A O 1
ATOM 692 N N . VAL A 1 88 ? -0.817 0.025 3.208 1.00 98.69 88 VAL A N 1
ATOM 693 C CA . VAL A 1 88 ? -0.538 1.117 2.278 1.00 98.69 88 VAL A CA 1
ATOM 694 C C . VAL A 1 88 ? 0.238 0.552 1.101 1.00 98.69 88 VAL A C 1
ATOM 696 O O . VAL A 1 88 ? 1.307 -0.036 1.270 1.00 98.69 88 VAL A O 1
ATOM 699 N N . GLY A 1 89 ? -0.319 0.720 -0.093 1.00 98.62 89 GLY A N 1
ATOM 700 C CA . GLY A 1 89 ? 0.285 0.371 -1.365 1.00 98.62 89 GLY A CA 1
ATOM 701 C C . GLY A 1 89 ? 0.900 1.579 -2.053 1.00 98.62 89 GLY A C 1
ATOM 702 O O . GLY A 1 89 ? 0.282 2.639 -2.162 1.00 98.62 89 GLY A O 1
ATOM 703 N N . TYR A 1 90 ? 2.115 1.385 -2.552 1.00 98.75 90 TYR A N 1
ATOM 704 C CA . TYR A 1 90 ? 2.846 2.364 -3.348 1.00 98.75 90 TYR A CA 1
ATOM 705 C C . TYR A 1 90 ? 3.708 1.651 -4.399 1.00 98.75 90 TYR A C 1
ATOM 707 O O . TYR A 1 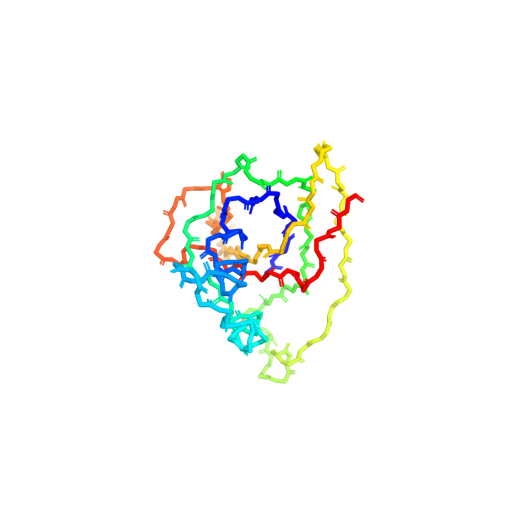90 ? 3.796 0.414 -4.457 1.00 98.75 90 TYR A O 1
ATOM 715 N N . PHE A 1 91 ? 4.334 2.422 -5.279 1.00 98.56 91 PHE A N 1
ATOM 716 C CA . PHE A 1 91 ? 5.225 1.890 -6.300 1.00 98.56 91 PHE A CA 1
ATOM 717 C C . PHE A 1 91 ? 6.478 2.735 -6.489 1.00 98.56 91 PHE A C 1
ATOM 719 O O . PHE A 1 91 ? 6.531 3.923 -6.172 1.00 98.56 91 PHE A O 1
ATOM 726 N N . ASP A 1 92 ? 7.466 2.072 -7.069 1.00 97.81 92 ASP A N 1
ATOM 727 C CA . ASP A 1 92 ? 8.777 2.604 -7.373 1.00 97.81 92 ASP A CA 1
ATOM 728 C C . ASP A 1 92 ? 9.009 2.477 -8.876 1.00 97.81 92 ASP A C 1
ATOM 730 O O . ASP A 1 92 ? 8.604 1.475 -9.479 1.00 97.81 92 ASP A O 1
ATOM 734 N N . ILE A 1 93 ? 9.668 3.467 -9.474 1.00 96.88 93 ILE A N 1
ATOM 735 C CA . ILE A 1 93 ? 10.033 3.466 -10.891 1.00 96.88 93 ILE A CA 1
ATOM 736 C C . ILE A 1 93 ? 11.538 3.661 -11.010 1.00 96.88 93 ILE A C 1
ATOM 738 O O . ILE A 1 93 ? 12.099 4.619 -10.483 1.00 96.88 93 ILE A O 1
ATOM 742 N N . GLY A 1 94 ? 12.182 2.760 -11.749 1.00 94.38 94 GLY A N 1
ATOM 743 C CA . GLY A 1 94 ? 13.579 2.876 -12.146 1.00 94.38 94 GLY A CA 1
ATOM 744 C C . GLY A 1 94 ? 13.708 2.932 -13.664 1.00 94.38 94 GLY A C 1
ATOM 745 O O . GLY A 1 94 ? 13.038 2.184 -14.372 1.00 94.38 94 GLY A O 1
ATOM 746 N N . PHE A 1 95 ? 14.594 3.795 -14.150 1.00 90.94 95 PHE A N 1
ATOM 747 C CA . PHE A 1 95 ? 15.018 3.847 -15.543 1.00 90.94 95 PHE A CA 1
ATOM 748 C C . PHE A 1 95 ? 16.461 3.357 -15.631 1.00 90.94 95 PHE A C 1
ATOM 750 O O . PHE A 1 95 ? 17.368 3.922 -15.009 1.00 90.94 95 PHE A O 1
ATOM 757 N N . GLU A 1 96 ? 16.673 2.304 -16.414 1.00 83.00 96 GLU A N 1
ATOM 758 C CA . GLU A 1 96 ? 18.007 1.792 -16.700 1.00 83.00 96 GLU A CA 1
ATOM 759 C C . GLU A 1 96 ? 18.626 2.598 -17.846 1.00 83.00 96 GLU A C 1
ATOM 761 O O . GLU A 1 96 ? 18.254 2.452 -19.008 1.00 83.00 96 GLU A O 1
ATOM 766 N N . VAL A 1 97 ? 19.573 3.477 -17.509 1.00 80.38 97 VAL A N 1
ATOM 767 C CA . VAL A 1 97 ? 20.417 4.185 -18.479 1.00 80.38 97 VAL A CA 1
ATOM 768 C C . VAL A 1 97 ? 21.847 3.652 -18.317 1.00 80.38 97 VAL A C 1
ATOM 770 O O . VAL A 1 97 ? 22.281 3.449 -17.181 1.00 80.38 97 VAL A O 1
ATOM 773 N N . PRO A 1 98 ? 22.617 3.410 -19.399 1.00 78.88 98 PRO A N 1
ATOM 774 C CA . PRO A 1 98 ? 23.935 2.771 -19.297 1.00 78.88 98 PRO A CA 1
ATOM 775 C C . PRO A 1 98 ? 24.936 3.478 -18.370 1.00 78.88 98 PRO A C 1
ATOM 777 O O . PRO A 1 98 ? 25.845 2.842 -17.846 1.00 78.88 98 PRO A O 1
ATOM 780 N N . SER A 1 99 ? 24.790 4.791 -18.183 1.00 84.94 99 SER A N 1
ATOM 781 C CA . SER A 1 99 ? 25.747 5.641 -17.469 1.00 84.94 99 SER A CA 1
ATOM 782 C C . SER A 1 99 ? 25.330 6.022 -16.045 1.00 84.94 99 SER A C 1
ATOM 784 O O . SER A 1 99 ? 26.193 6.414 -15.263 1.00 84.94 99 SER A O 1
ATOM 786 N N . TYR A 1 100 ? 24.045 5.931 -15.689 1.00 82.19 100 TYR A N 1
ATOM 787 C CA . TYR A 1 100 ? 23.528 6.215 -14.344 1.00 82.19 100 TYR A CA 1
ATOM 788 C C . TYR A 1 100 ? 22.092 5.699 -14.194 1.00 82.19 100 TYR A C 1
ATOM 790 O O . TYR A 1 100 ? 21.395 5.454 -15.172 1.00 82.19 100 TYR A O 1
ATOM 798 N N . ARG A 1 101 ? 21.622 5.542 -12.955 1.00 82.06 101 ARG A N 1
ATOM 799 C CA . ARG A 1 101 ? 20.238 5.140 -12.674 1.00 82.06 101 ARG A CA 1
ATOM 800 C C . ARG A 1 101 ? 19.403 6.364 -12.328 1.00 82.06 101 ARG A C 1
ATOM 802 O O . ARG A 1 101 ? 19.788 7.133 -11.451 1.00 82.06 101 ARG A O 1
ATOM 809 N N . VAL A 1 102 ? 18.262 6.520 -12.992 1.00 92.00 102 VAL A N 1
ATOM 810 C CA . VAL A 1 102 ? 17.216 7.464 -12.573 1.00 92.00 102 VAL A CA 1
ATOM 811 C C . VAL A 1 102 ? 16.148 6.664 -11.852 1.00 92.00 102 VAL A C 1
ATOM 813 O O . VAL A 1 102 ? 15.727 5.619 -12.341 1.00 92.00 102 VAL A O 1
ATOM 816 N N . TYR A 1 103 ? 15.727 7.133 -10.686 1.00 93.56 103 TYR A N 1
ATOM 817 C CA . TYR A 1 103 ? 14.762 6.435 -9.850 1.00 93.56 103 TYR A CA 1
ATOM 818 C C . TYR A 1 103 ? 13.903 7.437 -9.090 1.00 93.56 103 TYR A C 1
ATOM 820 O O . TYR A 1 103 ? 14.405 8.478 -8.665 1.00 93.56 103 TYR A O 1
ATOM 828 N N . PHE A 1 104 ? 12.632 7.103 -8.893 1.00 96.56 104 PHE A N 1
ATOM 829 C CA . PHE A 1 104 ? 11.794 7.764 -7.903 1.00 96.56 104 PHE A CA 1
ATOM 830 C C . PHE A 1 104 ? 10.834 6.762 -7.262 1.00 96.56 104 PHE A C 1
ATOM 832 O O . PHE A 1 104 ? 10.504 5.726 -7.845 1.00 96.56 104 PHE A O 1
ATOM 839 N N . SER A 1 105 ? 10.367 7.103 -6.067 1.00 98.19 105 SER A N 1
ATOM 840 C CA . SER A 1 105 ? 9.369 6.340 -5.330 1.00 98.19 105 SER A CA 1
ATOM 841 C C . SER A 1 105 ? 8.139 7.196 -5.049 1.00 98.19 105 SER A C 1
ATOM 843 O O . SER A 1 105 ? 8.215 8.421 -4.974 1.00 98.19 105 SER A O 1
ATOM 845 N N . THR A 1 106 ? 7.003 6.525 -4.886 1.00 98.62 106 THR A N 1
ATOM 846 C CA . THR A 1 106 ? 5.772 7.095 -4.324 1.00 98.62 106 THR A CA 1
ATOM 847 C C . THR A 1 106 ? 5.568 6.680 -2.864 1.00 98.62 106 THR A C 1
ATOM 849 O O . THR A 1 106 ? 4.476 6.846 -2.333 1.00 98.62 106 THR A O 1
ATOM 852 N N . SER A 1 107 ? 6.591 6.124 -2.207 1.00 98.38 107 SER A N 1
ATOM 853 C CA . SER A 1 107 ? 6.569 5.776 -0.784 1.00 98.38 107 SER A CA 1
ATOM 854 C C . SER A 1 107 ? 6.149 6.971 0.083 1.00 98.38 107 SER A C 1
ATOM 856 O O . SER A 1 107 ? 6.530 8.101 -0.225 1.00 98.38 107 SER A O 1
ATOM 858 N N . PRO A 1 108 ? 5.431 6.753 1.200 1.00 98.12 108 PRO A N 1
ATOM 859 C CA . PRO A 1 108 ? 5.195 7.798 2.202 1.00 98.12 108 PRO A CA 1
ATOM 860 C C . PRO A 1 108 ? 6.481 8.434 2.755 1.00 98.12 108 PRO A C 1
ATOM 862 O O . PRO A 1 108 ? 6.441 9.549 3.254 1.00 98.12 108 PRO A O 1
ATOM 865 N N . GLN A 1 109 ? 7.611 7.722 2.668 1.00 97.50 109 GLN A N 1
ATOM 866 C CA . GLN A 1 109 ? 8.925 8.166 3.159 1.00 97.50 109 GLN A CA 1
ATOM 867 C C . GLN A 1 109 ? 9.720 8.978 2.123 1.00 97.50 109 GLN A C 1
ATOM 869 O O . GLN A 1 109 ? 10.834 9.421 2.394 1.00 97.50 109 GLN A O 1
ATOM 874 N N . ASP A 1 110 ? 9.182 9.126 0.913 1.00 98.00 110 ASP A N 1
ATOM 875 C CA . ASP A 1 110 ? 9.811 9.844 -0.188 1.00 98.00 110 ASP A CA 1
ATOM 876 C C . ASP A 1 110 ? 9.072 11.154 -0.484 1.00 98.00 110 ASP A C 1
ATOM 878 O O . ASP A 1 110 ? 8.025 11.471 0.084 1.00 98.00 110 ASP A O 1
ATOM 882 N N . THR A 1 111 ? 9.634 11.957 -1.389 1.00 97.50 111 THR A N 1
ATOM 883 C CA . THR A 1 111 ? 9.021 13.234 -1.773 1.00 97.50 111 THR A CA 1
ATOM 884 C C . THR A 1 111 ? 7.604 13.010 -2.328 1.00 97.50 111 THR A C 1
ATOM 886 O O . THR A 1 111 ? 7.439 12.193 -3.239 1.00 97.50 111 THR A O 1
ATOM 889 N N . PRO A 1 112 ? 6.585 13.755 -1.850 1.00 98.19 112 PRO A N 1
ATOM 890 C CA . PRO A 1 112 ? 5.212 13.619 -2.323 1.00 98.19 112 PRO A CA 1
ATOM 891 C C . PRO A 1 112 ? 5.071 13.737 -3.844 1.00 98.19 112 PRO A C 1
ATOM 893 O O . PRO A 1 112 ? 5.630 14.633 -4.477 1.00 98.19 112 PRO A O 1
ATOM 896 N N . THR A 1 113 ? 4.254 12.860 -4.424 1.00 98.31 113 THR A N 1
ATOM 897 C CA . THR A 1 113 ? 3.911 12.863 -5.855 1.00 98.31 113 THR A CA 1
ATOM 898 C C . THR A 1 113 ? 2.399 12.938 -6.032 1.00 98.31 113 THR A C 1
ATOM 900 O O . THR A 1 113 ? 1.664 12.607 -5.110 1.00 98.31 113 THR A O 1
ATOM 903 N N . HIS A 1 114 ? 1.903 13.297 -7.219 1.00 97.81 114 HIS A N 1
ATOM 904 C CA . HIS A 1 114 ? 0.455 13.369 -7.473 1.00 97.81 114 HIS A CA 1
ATOM 905 C C . HIS A 1 114 ? -0.284 12.021 -7.363 1.00 97.81 114 HIS A C 1
ATOM 907 O O . HIS A 1 114 ? -1.508 12.013 -7.260 1.00 97.81 114 HIS A O 1
ATOM 913 N N . TRP A 1 115 ? 0.433 10.891 -7.401 1.00 98.25 115 TRP A N 1
ATOM 914 C CA . TRP A 1 115 ? -0.161 9.564 -7.210 1.00 98.25 115 TRP A CA 1
ATOM 915 C C . TRP A 1 115 ? -0.534 9.287 -5.756 1.00 98.25 115 TRP A C 1
ATOM 917 O O . TRP A 1 115 ? -1.371 8.422 -5.505 1.00 98.25 115 TRP A O 1
ATOM 927 N N . HIS A 1 116 ? 0.079 10.014 -4.815 1.00 98.25 116 HIS A N 1
ATOM 928 C CA . HIS A 1 116 ? -0.014 9.729 -3.389 1.00 98.25 116 HIS A CA 1
ATOM 929 C C . HIS A 1 116 ? 0.252 8.235 -3.095 1.00 98.25 116 HIS A C 1
ATOM 931 O O . HIS A 1 116 ? 1.096 7.616 -3.745 1.00 98.25 116 HIS A O 1
ATOM 937 N N . GLN A 1 117 ? -0.458 7.657 -2.121 1.00 98.62 117 GLN A N 1
ATOM 938 C CA . GLN A 1 117 ? -0.470 6.228 -1.830 1.00 98.62 117 GLN A CA 1
ATOM 939 C C . GLN A 1 117 ? -1.904 5.711 -1.748 1.00 98.62 117 GLN A C 1
ATOM 941 O O . GLN A 1 117 ? -2.854 6.479 -1.596 1.00 98.62 117 GLN A O 1
ATOM 946 N N . THR A 1 118 ? -2.056 4.393 -1.856 1.00 98.56 118 THR A N 1
ATOM 947 C CA . THR A 1 118 ? -3.355 3.715 -1.787 1.00 98.56 118 THR A CA 1
ATOM 948 C C . THR A 1 118 ? -3.498 2.990 -0.454 1.00 98.56 118 THR A C 1
ATOM 950 O O . THR A 1 118 ? -2.684 2.129 -0.141 1.00 98.56 118 THR A O 1
ATOM 953 N N . ILE A 1 119 ? -4.524 3.312 0.325 1.00 98.38 119 ILE A N 1
ATOM 954 C CA . ILE A 1 119 ? -4.813 2.702 1.625 1.00 98.38 119 ILE A CA 1
ATOM 955 C C . ILE A 1 119 ? -5.887 1.629 1.458 1.00 98.38 119 ILE A C 1
ATOM 957 O O . ILE A 1 119 ? -6.946 1.887 0.887 1.00 98.38 119 ILE A O 1
ATOM 961 N N . PHE A 1 120 ? -5.626 0.456 2.023 1.00 97.94 120 PHE A N 1
ATOM 962 C CA . PHE A 1 120 ? -6.546 -0.669 2.134 1.00 97.94 120 PHE A CA 1
ATOM 963 C C . PHE A 1 120 ? -6.816 -0.920 3.618 1.00 97.94 120 PHE A C 1
ATOM 965 O O . PHE A 1 120 ? -5.946 -1.426 4.329 1.00 97.94 120 PHE A O 1
ATOM 972 N N . PHE A 1 121 ? -7.990 -0.538 4.116 1.00 97.94 121 PHE A N 1
ATOM 973 C CA . PHE A 1 121 ? -8.341 -0.768 5.519 1.00 97.94 121 PHE A CA 1
ATOM 974 C C . PHE A 1 121 ? -8.608 -2.251 5.787 1.00 97.94 121 PHE A C 1
ATOM 976 O O . PHE A 1 121 ? -9.154 -2.964 4.946 1.00 97.94 121 PHE A O 1
ATOM 983 N N . LEU A 1 122 ? -8.235 -2.719 6.977 1.00 96.81 122 LEU A N 1
ATOM 984 C CA . LEU A 1 122 ? -8.614 -4.048 7.447 1.00 96.81 122 LEU A CA 1
ATOM 985 C C . LEU A 1 122 ? -10.041 -4.010 7.995 1.00 96.81 122 LEU A C 1
ATOM 987 O O . LEU A 1 122 ? -10.425 -3.058 8.666 1.00 96.81 122 LEU A O 1
ATOM 991 N N . ASN A 1 123 ? -10.818 -5.068 7.764 1.00 93.69 123 ASN A N 1
ATOM 992 C CA . ASN A 1 123 ? -12.150 -5.186 8.367 1.00 93.69 123 ASN A CA 1
ATOM 993 C C . ASN A 1 123 ? -12.081 -5.198 9.908 1.00 93.69 123 ASN A C 1
ATOM 995 O O . ASN A 1 123 ? -12.891 -4.561 10.591 1.00 93.69 123 ASN A O 1
ATOM 999 N N . GLU A 1 124 ? -11.080 -5.907 10.434 1.00 94.56 124 GLU A N 1
ATOM 1000 C CA . GLU A 1 124 ? -10.746 -5.971 11.852 1.00 94.56 124 GLU A CA 1
ATOM 1001 C C . GLU A 1 124 ? -9.280 -5.557 12.038 1.00 94.56 124 GLU A C 1
ATOM 1003 O O . GLU A 1 124 ? -8.392 -6.202 11.471 1.00 94.56 124 GLU A O 1
ATOM 1008 N N . PRO A 1 125 ? -9.011 -4.475 12.790 1.00 96.56 125 PRO A N 1
ATOM 1009 C CA . PRO A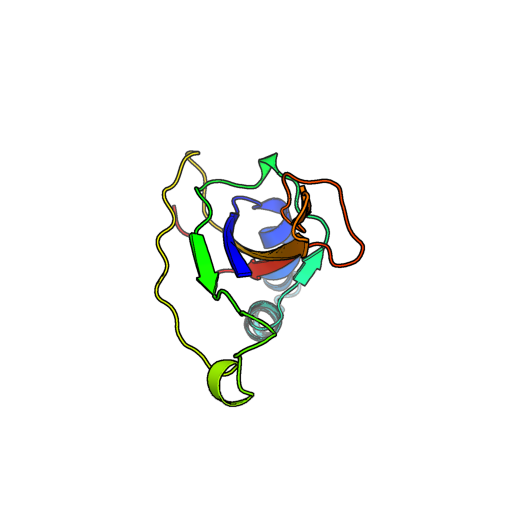 1 125 ? -7.648 -4.081 13.115 1.00 96.56 125 PRO A CA 1
ATOM 1010 C C . PRO A 1 125 ? -6.916 -5.163 13.921 1.00 96.56 125 PRO A C 1
ATOM 1012 O O . PRO A 1 125 ? -7.523 -5.842 14.750 1.00 96.56 125 PRO A O 1
ATOM 1015 N N . ILE A 1 126 ? -5.609 -5.298 13.699 1.00 96.56 126 ILE A N 1
ATOM 1016 C CA . ILE A 1 126 ? -4.758 -6.311 14.344 1.00 96.56 126 ILE A CA 1
ATOM 1017 C C . ILE A 1 126 ? -3.919 -5.635 15.429 1.00 96.56 126 ILE A C 1
ATOM 1019 O O . ILE A 1 126 ? -3.288 -4.616 15.156 1.00 96.56 126 ILE A O 1
ATOM 1023 N N . GLN A 1 127 ? -3.913 -6.200 16.636 1.00 87.12 127 GLN A N 1
ATOM 1024 C CA . GLN A 1 127 ? -3.135 -5.721 17.784 1.00 87.12 127 GLN A CA 1
ATOM 1025 C C . GLN A 1 127 ? -1.815 -6.481 17.939 1.00 87.12 127 GLN A C 1
ATOM 1027 O O . GLN A 1 127 ? -1.800 -7.698 17.642 1.00 87.12 127 GLN A O 1
#

Radius of gyration: 17.11 Å; chains: 1; bounding box: 54×27×41 Å

pLDDT: mean 95.93, std 3.67, range [78.88, 98.75]

InterPro domains:
  IPR025799 Protein arginine N-methyltransferase [PTHR11006] (5-126)
  IPR029063 S-adenosyl-L-methionine-dependent methyltransferase superfamily [SSF53335] (5-126)
  IPR055135 Protein arginine N-methyltransferase domain [PF22528] (11-126)